Protein AF-A0A2K3MDJ8-F1 (afdb_monomer_lite)

Foldseek 3Di:
DWDAWDDAPQWTWTWDQDPVVRFIWIWIQRNVVRDIDTAHDAPVPRDDQKDKGWDDQPRFTWMWIARCPPCNQKIWIWTQPDPSDRVSIDTQAIAGQVPPPDPLSDWDFQYADPQRKTWTARVFQKIWIDHNHNHTDDIDGDDPVVSVVVVVVSVVVSVVCSVVVVVVVVVVVVVVVVVVD

pLDDT: mean 82.73, std 12.72, range [29.55, 96.19]

Secondary structure (DSSP, 8-state):
---PPEEETTEEEEEEEETTTTEEEEEEEETTTTEEEEEPPPGGG--TTEEEEEEEETTEEEEEEEETTTEEEEEEEEEESSTT-GGGEEEEEEEE-TTS-SSS---EEEEE-TTS-EEEE-SSSEEEEE-TTS-EEEEEE--HHHHHHHHHHHHHHHHHHHHHHHHHHHHHHHHHHTT--

Radius of gyration: 17.51 Å; chains: 1; bounding box: 42×32×58 Å

Sequence (181 aa):
MPGVGLFYNMAIHWLVTRHDLSTNVIVVFDLMERKLLEMPLPNALRRYTIYYDLWVFGEFLGLWVTNYDNNPFAVEIWVMNEYTVHSSWTKTLVLPIDFIPTNTKYFHPLCSTKSGDIIGTDGACGLVKYNDKGQLLEHRFYSDEQCYEMVKSVYYSFAYMLYRNCDLQIAKEKKEENSGL

Structure (mmCIF, N/CA/C/O backbone):
data_AF-A0A2K3MDJ8-F1
#
_entry.id   AF-A0A2K3MDJ8-F1
#
loop_
_atom_site.group_PDB
_atom_site.id
_atom_site.type_symbol
_atom_site.label_atom_id
_atom_site.label_alt_id
_atom_site.label_comp_id
_atom_site.label_asym_id
_atom_site.label_entity_id
_atom_site.label_seq_id
_atom_site.pdbx_PDB_ins_code
_atom_site.Cartn_x
_atom_site.Cartn_y
_atom_site.Cartn_z
_atom_site.occupancy
_atom_site.B_iso_or_equiv
_atom_site.auth_seq_id
_atom_site.auth_comp_id
_atom_site.auth_asym_id
_atom_site.auth_atom_id
_atom_site.pdbx_PDB_model_num
ATOM 1 N N . MET A 1 1 ? -9.363 -15.142 -1.801 1.00 29.55 1 MET A N 1
ATOM 2 C CA . MET A 1 1 ? -8.990 -15.326 -0.381 1.00 29.55 1 MET A CA 1
ATOM 3 C C . MET A 1 1 ? -8.562 -13.967 0.146 1.00 29.55 1 MET A C 1
ATOM 5 O O . MET A 1 1 ? -7.950 -13.254 -0.642 1.00 29.55 1 MET A O 1
ATOM 9 N N . PRO A 1 2 ? -8.913 -13.568 1.381 1.00 46.44 2 PRO A N 1
ATOM 10 C CA . PRO A 1 2 ? -8.349 -12.350 1.957 1.00 46.44 2 PRO A CA 1
ATOM 11 C C . PRO A 1 2 ? -6.819 -12.472 1.990 1.00 46.44 2 PRO A C 1
ATOM 13 O O . PRO A 1 2 ? -6.297 -13.569 2.207 1.00 46.44 2 PRO A O 1
ATOM 16 N N . GLY A 1 3 ? -6.122 -11.371 1.704 1.00 65.50 3 GLY A N 1
ATOM 17 C CA . GLY A 1 3 ? -4.662 -11.302 1.782 1.00 65.50 3 GLY A CA 1
ATOM 18 C C . GLY A 1 3 ? -4.144 -11.545 3.204 1.00 65.50 3 GLY A C 1
ATOM 19 O O . GLY A 1 3 ? -4.916 -11.728 4.149 1.00 65.50 3 GLY A O 1
ATOM 20 N N . VAL A 1 4 ? -2.822 -11.556 3.373 1.00 80.31 4 VAL A N 1
ATOM 21 C CA . VAL A 1 4 ? -2.205 -11.626 4.707 1.00 80.31 4 VAL A CA 1
ATOM 22 C C . VAL A 1 4 ? -2.640 -10.398 5.518 1.00 80.31 4 VAL A C 1
ATOM 24 O O . VAL A 1 4 ? -2.643 -9.287 4.999 1.00 80.31 4 VAL A O 1
ATOM 27 N N . GLY A 1 5 ? -3.032 -10.596 6.779 1.00 86.44 5 GLY A N 1
ATOM 28 C CA . GLY A 1 5 ? -3.482 -9.495 7.635 1.00 86.44 5 GLY A CA 1
ATOM 29 C C . GLY A 1 5 ? -2.354 -8.518 7.956 1.00 86.44 5 GLY A C 1
ATOM 30 O O . GLY A 1 5 ? -1.267 -8.937 8.359 1.00 86.44 5 GLY A O 1
ATOM 31 N N . LEU A 1 6 ? -2.621 -7.220 7.815 1.00 90.25 6 LEU A N 1
ATOM 32 C CA . LEU A 1 6 ? -1.684 -6.151 8.134 1.00 90.25 6 LEU A CA 1
ATOM 33 C C . LEU A 1 6 ? -1.848 -5.713 9.591 1.00 90.25 6 LEU A C 1
ATOM 35 O O . LEU A 1 6 ? -2.900 -5.212 9.989 1.00 90.25 6 LEU A O 1
ATOM 39 N N . PHE A 1 7 ? -0.793 -5.868 10.385 1.00 90.50 7 PHE A N 1
ATOM 40 C CA . PHE A 1 7 ? -0.761 -5.355 11.752 1.00 90.50 7 PHE A CA 1
ATOM 41 C C . PHE A 1 7 ? -0.426 -3.859 11.763 1.00 90.50 7 PHE A C 1
ATOM 43 O O . PHE A 1 7 ? 0.626 -3.451 11.269 1.00 90.50 7 PHE A O 1
ATOM 50 N N . TYR A 1 8 ? -1.311 -3.050 12.342 1.00 92.25 8 TYR A N 1
ATOM 51 C CA . TYR A 1 8 ? -1.142 -1.607 12.502 1.00 92.25 8 TYR A CA 1
ATOM 52 C C . TYR A 1 8 ? -1.962 -1.127 13.702 1.00 92.25 8 TYR A C 1
ATOM 54 O O . TYR A 1 8 ? -3.073 -1.601 13.901 1.00 92.25 8 TYR A O 1
ATOM 62 N N . ASN A 1 9 ? -1.428 -0.205 14.506 1.00 91.69 9 ASN A N 1
ATOM 63 C CA . ASN A 1 9 ? -2.125 0.401 15.649 1.00 91.69 9 ASN A CA 1
ATOM 64 C C . ASN A 1 9 ? -2.920 -0.600 16.523 1.00 91.69 9 ASN A C 1
ATOM 66 O O . ASN A 1 9 ? -4.120 -0.442 16.735 1.00 91.69 9 ASN A O 1
ATOM 70 N N . MET A 1 10 ? -2.250 -1.675 16.962 1.00 90.75 10 MET A N 1
ATOM 71 C CA . MET A 1 10 ? -2.826 -2.746 17.798 1.00 90.75 10 MET A CA 1
ATOM 72 C C . MET A 1 10 ? -4.044 -3.466 17.197 1.00 90.75 10 MET A C 1
ATOM 74 O O . MET A 1 10 ? -4.832 -4.092 17.907 1.00 90.75 10 MET A O 1
ATOM 78 N N . ALA A 1 11 ? -4.192 -3.424 15.878 1.00 93.81 11 ALA A N 1
ATOM 79 C CA . ALA A 1 11 ? -5.253 -4.109 15.170 1.00 93.81 11 ALA A CA 1
ATOM 80 C C . ALA A 1 11 ? -4.716 -4.825 13.930 1.00 93.81 11 ALA A C 1
ATOM 82 O O . ALA A 1 11 ? -3.693 -4.453 13.345 1.00 93.81 11 ALA A O 1
ATOM 83 N N . ILE A 1 12 ? -5.416 -5.880 13.521 1.00 94.06 12 ILE A N 1
ATOM 84 C CA . ILE A 1 12 ? -5.125 -6.593 12.279 1.00 94.06 12 ILE A CA 1
ATOM 85 C C . ILE A 1 12 ? -6.139 -6.156 11.228 1.00 94.06 12 ILE A C 1
ATOM 87 O O . ILE A 1 12 ? -7.341 -6.159 11.477 1.00 94.06 12 ILE A O 1
ATOM 91 N N . HIS A 1 13 ? -5.643 -5.775 10.059 1.00 93.38 13 HIS A N 1
ATOM 92 C CA . HIS A 1 13 ? -6.426 -5.222 8.967 1.00 93.38 13 HIS A CA 1
ATOM 93 C C . HIS A 1 13 ? -6.406 -6.180 7.783 1.00 93.38 13 HIS A C 1
ATOM 95 O O . HIS A 1 13 ? -5.343 -6.651 7.381 1.00 93.38 13 HIS A O 1
ATOM 101 N N . TRP A 1 14 ? -7.563 -6.425 7.184 1.00 92.88 14 TRP A N 1
ATOM 102 C CA . TRP A 1 14 ? -7.675 -7.182 5.944 1.00 92.88 14 TRP A CA 1
ATOM 103 C C . TRP A 1 14 ? -8.472 -6.396 4.928 1.00 92.88 14 TRP A C 1
ATOM 105 O O . TRP A 1 14 ? -9.520 -5.833 5.244 1.00 92.88 14 TRP A O 1
ATOM 115 N N . LEU A 1 15 ? -8.012 -6.430 3.685 1.00 90.12 15 LEU A N 1
ATOM 116 C CA . LEU A 1 15 ? -8.825 -6.005 2.567 1.00 90.12 15 LEU A CA 1
ATOM 117 C C . LEU A 1 15 ? -9.760 -7.152 2.173 1.00 90.12 15 LEU A C 1
ATOM 119 O O . LEU A 1 15 ? -9.311 -8.252 1.840 1.00 90.12 15 LEU A O 1
ATOM 123 N N . VAL A 1 16 ? -11.067 -6.905 2.241 1.00 88.25 16 VAL A N 1
ATOM 124 C CA . VAL A 1 16 ? -12.096 -7.924 2.011 1.00 88.25 16 VAL A CA 1
ATOM 125 C C . VAL A 1 16 ? -13.111 -7.421 0.995 1.00 88.25 16 VAL A C 1
ATOM 127 O O . VAL A 1 16 ? -13.570 -6.282 1.061 1.00 88.25 16 VAL A O 1
ATOM 130 N N . THR A 1 17 ? -13.496 -8.293 0.067 1.00 85.50 17 THR A N 1
ATOM 131 C CA . THR A 1 17 ? -14.595 -8.031 -0.864 1.00 85.50 17 THR A CA 1
ATOM 132 C C . THR A 1 17 ? -15.938 -8.285 -0.187 1.00 85.50 17 THR A C 1
ATOM 134 O O . THR A 1 17 ? -16.249 -9.409 0.208 1.00 85.50 17 THR A O 1
ATOM 137 N N . ARG A 1 18 ? -16.762 -7.240 -0.091 1.00 84.19 18 ARG A N 1
ATOM 138 C CA . ARG A 1 18 ? -18.175 -7.316 0.290 1.00 84.19 18 ARG A CA 1
ATOM 139 C C . ARG A 1 18 ? -19.014 -7.591 -0.951 1.00 84.19 18 ARG A C 1
ATOM 141 O O . ARG A 1 18 ? -19.265 -6.704 -1.766 1.00 84.19 18 ARG A O 1
ATOM 148 N N . HIS A 1 19 ? -19.437 -8.842 -1.103 1.00 82.62 19 HIS A N 1
ATOM 149 C CA . HIS A 1 19 ? -20.201 -9.286 -2.271 1.00 82.62 19 HIS A CA 1
ATOM 150 C C . HIS A 1 19 ? -21.606 -8.672 -2.354 1.00 82.62 19 HIS A C 1
ATOM 152 O O . HIS A 1 19 ? -22.104 -8.446 -3.451 1.00 82.62 19 HIS A O 1
ATOM 158 N N . ASP A 1 20 ? -22.227 -8.360 -1.217 1.00 84.88 20 ASP A N 1
ATOM 159 C CA . ASP A 1 20 ? -23.572 -7.779 -1.135 1.00 84.88 20 ASP A CA 1
ATOM 160 C C . ASP A 1 20 ? -23.646 -6.349 -1.696 1.00 84.88 20 ASP A C 1
ATOM 162 O O . ASP A 1 20 ? -24.622 -5.988 -2.348 1.00 84.88 20 ASP A O 1
ATOM 166 N N . LEU A 1 21 ? -22.599 -5.548 -1.487 1.00 80.00 21 LEU A N 1
ATOM 167 C CA . LEU A 1 21 ? -22.475 -4.193 -2.033 1.00 80.00 21 LEU A CA 1
ATOM 168 C C . LEU A 1 21 ? -21.580 -4.113 -3.268 1.00 80.00 21 LEU A C 1
ATOM 170 O O . LEU A 1 21 ? -21.419 -3.030 -3.829 1.00 80.00 21 LEU A O 1
ATOM 174 N N . SER A 1 22 ? -20.972 -5.233 -3.666 1.00 81.12 22 SER A N 1
ATOM 175 C CA . SER A 1 22 ? -19.984 -5.285 -4.747 1.00 81.12 22 SER A CA 1
ATOM 176 C C . SER A 1 22 ? -18.868 -4.239 -4.570 1.00 81.12 22 SER A C 1
ATOM 178 O O . SER A 1 22 ? -18.438 -3.588 -5.515 1.00 81.12 22 SER A O 1
ATOM 180 N N . THR A 1 23 ? -18.389 -4.058 -3.337 1.00 83.81 23 THR A N 1
ATOM 181 C CA . THR A 1 23 ? -17.271 -3.155 -3.011 1.00 83.81 23 THR A CA 1
ATOM 182 C C . THR A 1 23 ? -16.271 -3.866 -2.116 1.00 83.81 23 THR A C 1
ATOM 184 O O . THR A 1 23 ? -16.613 -4.833 -1.441 1.00 83.81 23 THR A O 1
ATOM 187 N N . ASN A 1 24 ? -15.043 -3.365 -2.050 1.00 86.69 24 ASN A N 1
ATOM 188 C CA . ASN A 1 24 ? -14.116 -3.771 -1.002 1.00 86.69 24 ASN A CA 1
ATOM 189 C C . ASN A 1 24 ? -14.290 -2.887 0.241 1.00 86.69 24 ASN A C 1
ATOM 191 O O . ASN A 1 24 ? -14.729 -1.734 0.152 1.00 86.69 24 ASN A O 1
ATOM 195 N N . VAL A 1 25 ? -13.942 -3.447 1.391 1.00 89.38 25 VAL A N 1
ATOM 196 C CA . VAL A 1 25 ? -13.879 -2.787 2.696 1.00 89.38 25 VAL A CA 1
ATOM 197 C C . VAL A 1 25 ? -12.614 -3.230 3.418 1.00 89.38 25 VAL A C 1
ATOM 199 O O . VAL A 1 25 ? -12.054 -4.287 3.117 1.00 89.38 25 VAL A O 1
ATOM 202 N N . ILE A 1 26 ? -12.166 -2.430 4.379 1.00 92.69 26 ILE A N 1
ATOM 203 C CA . ILE A 1 26 ? -11.122 -2.845 5.309 1.00 92.69 26 ILE A CA 1
ATOM 204 C C . ILE A 1 26 ? -11.828 -3.420 6.534 1.00 92.69 26 ILE A C 1
ATOM 206 O O . ILE A 1 26 ? -12.580 -2.718 7.208 1.00 92.69 26 ILE A O 1
ATOM 210 N N . VAL A 1 27 ? -11.601 -4.696 6.816 1.00 93.81 27 VAL A N 1
ATOM 211 C CA . VAL A 1 27 ? -12.035 -5.323 8.065 1.00 93.81 27 VAL A CA 1
ATOM 212 C C . VAL A 1 27 ? -10.908 -5.185 9.072 1.00 93.81 27 VAL A C 1
ATOM 214 O O . VAL A 1 27 ? -9.760 -5.502 8.765 1.00 93.81 27 VAL A O 1
ATOM 217 N N . VAL A 1 28 ? -11.240 -4.718 10.267 1.00 95.44 28 VAL A N 1
ATOM 218 C CA . VAL A 1 28 ? -10.293 -4.461 11.350 1.00 95.44 28 VAL A CA 1
ATOM 219 C C . VAL A 1 28 ? -10.647 -5.352 12.525 1.00 95.44 28 VAL A C 1
ATOM 221 O O . VAL A 1 28 ? -11.773 -5.309 13.010 1.00 95.44 28 VAL A O 1
ATOM 224 N N . PHE A 1 29 ? -9.697 -6.149 12.997 1.00 94.56 29 PHE A N 1
ATOM 225 C CA . PHE A 1 29 ? -9.798 -6.850 14.270 1.00 94.56 29 PHE A CA 1
ATOM 226 C C . PHE A 1 29 ? -8.983 -6.101 15.316 1.00 94.56 29 PHE A C 1
ATOM 228 O O . PHE A 1 29 ? -7.752 -6.133 15.295 1.00 94.56 29 PHE A O 1
ATOM 235 N N . ASP A 1 30 ? -9.688 -5.415 16.207 1.00 93.88 30 ASP A N 1
ATOM 236 C CA . ASP A 1 30 ? -9.118 -4.708 17.348 1.00 93.88 30 ASP A CA 1
ATOM 237 C C . ASP A 1 30 ? -8.678 -5.736 18.398 1.00 93.88 30 ASP A C 1
ATOM 239 O O . ASP A 1 30 ? -9.504 -6.500 18.905 1.00 93.88 30 ASP A O 1
ATOM 243 N N . LEU A 1 31 ? -7.379 -5.792 18.703 1.00 91.69 31 LEU A N 1
ATOM 244 C CA . LEU A 1 31 ? -6.837 -6.786 19.632 1.00 91.69 31 LEU A CA 1
ATOM 245 C C . LEU A 1 31 ? -7.151 -6.463 21.096 1.00 91.69 31 LEU A C 1
ATOM 247 O O . LEU A 1 31 ? -7.199 -7.383 21.917 1.00 91.69 31 LEU A O 1
ATOM 251 N N . MET A 1 32 ? -7.379 -5.189 21.419 1.00 90.19 32 MET A N 1
ATOM 252 C CA . MET A 1 32 ? -7.664 -4.732 22.779 1.00 90.19 32 MET A CA 1
ATOM 253 C C . MET A 1 32 ? -9.113 -5.015 23.140 1.00 90.19 32 MET A C 1
ATOM 255 O O . MET A 1 32 ? -9.408 -5.697 24.121 1.00 90.19 32 MET A O 1
ATOM 259 N N . GLU A 1 33 ? -10.016 -4.571 22.277 1.00 92.62 33 GLU A N 1
ATOM 260 C CA . GLU A 1 33 ? -11.458 -4.701 22.460 1.00 92.62 33 GLU A CA 1
ATOM 261 C C . GLU A 1 33 ? -11.989 -6.057 21.972 1.00 92.62 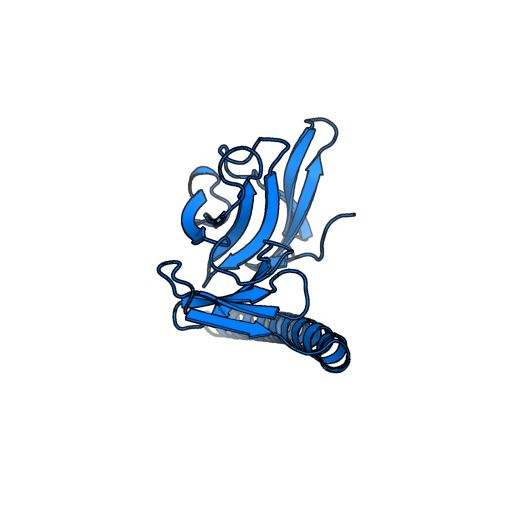33 GLU A C 1
ATOM 263 O O . GLU A 1 33 ? -13.140 -6.409 22.227 1.00 92.62 33 GLU A O 1
ATOM 268 N N . ARG A 1 34 ? -11.153 -6.825 21.258 1.00 92.56 34 ARG A N 1
ATOM 269 C CA . ARG A 1 34 ? -11.464 -8.146 20.683 1.00 92.56 34 ARG A CA 1
ATOM 270 C C . ARG A 1 34 ? -12.714 -8.126 19.807 1.00 92.56 34 ARG A C 1
ATOM 272 O O . ARG A 1 34 ? -13.536 -9.044 19.854 1.00 92.56 34 ARG A O 1
ATOM 279 N N . LYS A 1 35 ? -12.857 -7.078 18.997 1.00 94.44 35 LYS A N 1
ATOM 280 C CA . LYS A 1 35 ? -14.023 -6.845 18.134 1.00 94.44 35 LYS A CA 1
ATOM 281 C C . LYS A 1 35 ? -13.620 -6.654 16.680 1.00 94.44 35 LYS A C 1
ATOM 283 O O . LYS A 1 35 ? -12.519 -6.199 16.379 1.00 94.44 35 LYS A O 1
ATOM 288 N N . LEU A 1 36 ? -14.546 -6.995 15.788 1.00 94.50 36 LEU A N 1
ATOM 289 C CA . LEU A 1 36 ? -14.432 -6.712 14.363 1.00 94.50 36 LEU A CA 1
ATOM 290 C C . LEU A 1 36 ? -15.139 -5.398 14.040 1.00 94.50 36 LEU A C 1
ATOM 292 O O . LEU A 1 36 ? -16.270 -5.174 14.470 1.00 94.50 36 LEU A O 1
ATOM 296 N N . LEU A 1 37 ? -14.469 -4.552 13.272 1.00 93.62 37 LEU A N 1
ATOM 297 C CA . LEU A 1 37 ? -14.967 -3.278 12.777 1.00 93.62 37 LEU A CA 1
ATOM 298 C C . LEU A 1 37 ? -14.804 -3.235 11.258 1.00 93.62 37 LEU A C 1
ATOM 300 O O . LEU A 1 37 ? -13.905 -3.862 10.697 1.00 93.62 37 LEU A O 1
ATOM 304 N N . GLU A 1 38 ? -15.656 -2.461 10.595 1.00 92.25 38 GLU A N 1
ATOM 305 C CA . GLU A 1 38 ? -15.486 -2.130 9.183 1.00 92.25 38 GLU A CA 1
ATOM 306 C C . GLU A 1 38 ? -14.979 -0.697 9.053 1.00 92.25 38 GLU A C 1
ATOM 308 O O . GLU A 1 38 ? -15.497 0.226 9.685 1.00 92.25 38 GLU A O 1
ATOM 313 N N . MET A 1 39 ? -13.986 -0.510 8.193 1.00 90.12 39 MET A N 1
ATOM 314 C CA . MET A 1 39 ? -13.452 0.788 7.823 1.00 90.12 39 MET A CA 1
ATOM 315 C C . MET A 1 39 ? -13.608 0.990 6.308 1.00 90.12 39 MET A C 1
ATOM 317 O O . MET A 1 39 ? -13.202 0.136 5.509 1.00 90.12 39 MET A O 1
ATOM 321 N N . PRO A 1 40 ? -14.213 2.110 5.876 1.00 84.44 40 PRO A N 1
ATOM 322 C CA . PRO A 1 40 ? -14.414 2.380 4.462 1.00 84.44 40 PRO A CA 1
ATOM 323 C C . PRO A 1 40 ? -13.108 2.763 3.753 1.00 84.44 40 PRO A C 1
ATOM 325 O O . PRO A 1 40 ? -12.257 3.478 4.287 1.00 84.44 40 PRO A O 1
ATOM 328 N N . LEU A 1 41 ? -13.002 2.338 2.495 1.00 89.31 41 LEU A N 1
ATOM 329 C CA . LEU A 1 41 ? -11.960 2.772 1.565 1.00 89.31 41 LEU A CA 1
ATOM 330 C C . LEU A 1 41 ? -12.164 4.235 1.122 1.00 89.31 41 LEU A C 1
ATOM 332 O O . LEU A 1 41 ? -13.288 4.755 1.195 1.00 89.31 41 LEU A O 1
ATOM 336 N N . PRO A 1 42 ? -11.117 4.902 0.594 1.00 85.81 42 PRO A N 1
ATOM 337 C CA . PRO A 1 42 ? -11.265 6.208 -0.037 1.00 85.81 42 PRO A CA 1
ATOM 338 C C . PRO A 1 42 ? -12.346 6.179 -1.126 1.00 85.81 42 PRO A C 1
ATOM 340 O O . PRO A 1 42 ? -12.383 5.272 -1.960 1.00 85.81 42 PRO A O 1
ATOM 343 N N . ASN A 1 43 ? -13.205 7.202 -1.175 1.00 81.38 43 ASN A N 1
ATOM 344 C CA . ASN A 1 43 ? -14.297 7.272 -2.161 1.00 81.38 43 ASN A CA 1
ATOM 345 C C . ASN A 1 43 ? -13.799 7.205 -3.616 1.00 81.38 43 ASN A C 1
ATOM 347 O O . ASN A 1 43 ? -14.499 6.686 -4.484 1.00 81.38 43 ASN A O 1
ATOM 351 N N . ALA A 1 44 ? -12.577 7.683 -3.867 1.00 76.75 44 ALA A N 1
ATOM 352 C CA . ALA A 1 44 ? -11.921 7.622 -5.169 1.00 76.75 44 ALA A CA 1
ATOM 353 C C . ALA A 1 44 ? -11.652 6.185 -5.666 1.00 76.75 44 ALA A C 1
ATOM 355 O O . ALA A 1 44 ? -11.483 5.990 -6.868 1.00 76.75 44 ALA A O 1
ATOM 356 N N . LEU A 1 45 ? -11.641 5.186 -4.772 1.00 76.00 45 LEU A N 1
ATOM 357 C CA . LEU A 1 45 ? -11.246 3.801 -5.064 1.00 76.00 45 LEU A CA 1
ATOM 358 C C . LEU A 1 45 ? -12.425 2.832 -5.251 1.00 76.00 45 LEU A C 1
ATOM 360 O O . LEU A 1 45 ? -12.228 1.625 -5.349 1.00 76.00 45 LEU A O 1
ATOM 364 N N . ARG A 1 46 ? -13.663 3.330 -5.345 1.00 66.56 46 ARG A N 1
ATOM 365 C CA . ARG A 1 46 ? -14.879 2.501 -5.484 1.00 66.56 46 ARG A CA 1
ATOM 366 C C . ARG A 1 46 ? -15.097 1.895 -6.885 1.00 66.56 46 ARG A C 1
ATOM 368 O O . ARG A 1 46 ? -16.228 1.568 -7.231 1.00 66.56 46 ARG A O 1
ATOM 375 N N . ARG A 1 47 ? -14.065 1.790 -7.729 1.00 66.56 47 ARG A N 1
ATOM 376 C CA . ARG A 1 47 ? -14.181 1.257 -9.102 1.00 66.56 47 ARG A CA 1
ATOM 377 C C . ARG A 1 47 ? -13.563 -0.139 -9.208 1.00 66.56 47 ARG A C 1
ATOM 379 O O . ARG A 1 47 ? -12.561 -0.426 -8.566 1.00 66.56 47 ARG A O 1
ATOM 386 N N . TYR A 1 48 ? -14.169 -0.983 -10.043 1.00 57.94 48 TYR A N 1
ATOM 387 C CA . TYR A 1 48 ? -13.887 -2.422 -10.145 1.00 57.94 48 TYR A CA 1
ATOM 388 C C . TYR A 1 48 ? -12.548 -2.791 -10.803 1.00 57.94 48 TYR A C 1
ATOM 390 O O . TYR A 1 48 ? -12.073 -3.905 -10.622 1.00 57.94 48 TYR A O 1
ATOM 398 N N . THR A 1 49 ? -11.932 -1.883 -11.557 1.00 61.78 49 THR A N 1
ATOM 399 C CA . THR A 1 49 ? -10.713 -2.124 -12.356 1.00 61.78 49 THR A CA 1
ATOM 400 C C . THR A 1 49 ? -9.428 -1.692 -11.656 1.00 61.78 49 THR A C 1
ATOM 402 O O . THR A 1 49 ? -8.388 -1.467 -12.278 1.00 61.78 49 THR A O 1
ATOM 405 N N . ILE A 1 50 ? -9.499 -1.562 -10.334 1.00 72.75 50 ILE A N 1
ATOM 406 C CA . ILE A 1 50 ? -8.401 -1.099 -9.504 1.00 72.75 50 ILE A CA 1
ATOM 407 C C . ILE A 1 50 ? -7.848 -2.294 -8.727 1.00 72.75 50 ILE A C 1
ATOM 409 O O . ILE A 1 50 ? -8.587 -2.964 -8.007 1.00 72.75 50 ILE A O 1
ATOM 413 N N . TYR A 1 51 ? -6.546 -2.539 -8.854 1.00 82.50 51 TYR A N 1
ATOM 414 C CA . TYR A 1 51 ? -5.824 -3.479 -8.002 1.00 82.50 51 TYR A CA 1
ATOM 415 C C . TYR A 1 51 ? -5.124 -2.708 -6.889 1.00 82.50 51 TYR A C 1
ATOM 417 O O . TYR A 1 51 ? -4.482 -1.695 -7.153 1.00 82.50 51 TYR A O 1
ATOM 425 N N . TYR A 1 52 ? -5.294 -3.137 -5.647 1.00 86.50 52 TYR A N 1
ATOM 426 C CA . TYR A 1 52 ? -4.726 -2.455 -4.493 1.00 86.50 52 TYR A CA 1
ATOM 427 C C . TYR A 1 52 ? -4.614 -3.397 -3.309 1.00 86.50 52 TYR A C 1
ATOM 429 O O . TYR A 1 52 ? -5.385 -4.350 -3.195 1.00 86.50 52 TYR A O 1
ATOM 437 N N . ASP A 1 53 ? -3.678 -3.092 -2.419 1.00 89.69 53 ASP A N 1
ATOM 438 C CA . ASP A 1 53 ? -3.520 -3.790 -1.150 1.00 89.69 53 ASP A CA 1
ATOM 439 C C . ASP A 1 53 ? -3.133 -2.812 -0.035 1.00 89.69 53 ASP A C 1
ATOM 441 O O . ASP A 1 53 ? -2.727 -1.667 -0.279 1.00 89.69 53 ASP A O 1
ATOM 445 N N . LEU A 1 54 ? -3.304 -3.272 1.200 1.00 92.06 54 LEU A N 1
ATOM 446 C CA . LEU A 1 54 ? -2.926 -2.560 2.407 1.00 92.06 54 LEU A CA 1
ATOM 447 C C . LEU A 1 54 ? -1.415 -2.604 2.603 1.00 92.06 54 LEU A C 1
ATOM 449 O O . LEU A 1 54 ? -0.749 -3.606 2.349 1.00 92.06 54 LEU A O 1
ATOM 453 N N . TRP A 1 55 ? -0.878 -1.511 3.127 1.00 91.06 55 TRP A N 1
ATOM 454 C CA . TRP A 1 55 ? 0.509 -1.438 3.567 1.00 91.06 55 TRP A CA 1
ATOM 455 C C . TRP A 1 55 ? 0.676 -0.349 4.629 1.00 91.06 55 TRP A C 1
ATOM 457 O O . TRP A 1 55 ? -0.264 0.384 4.941 1.00 91.06 55 TRP A O 1
ATOM 467 N N . VAL A 1 56 ? 1.878 -0.243 5.191 1.00 90.75 56 VAL A N 1
ATOM 468 C CA . VAL A 1 56 ? 2.256 0.858 6.084 1.00 90.75 56 VAL A CA 1
ATOM 469 C C . VAL A 1 56 ? 3.269 1.732 5.356 1.00 90.75 56 VAL A C 1
ATOM 471 O O . VAL A 1 56 ? 4.317 1.239 4.935 1.00 90.75 56 VAL A O 1
ATOM 474 N N . PHE A 1 57 ? 2.956 3.020 5.215 1.00 90.62 57 PHE A N 1
ATOM 475 C CA . PHE A 1 57 ? 3.844 4.012 4.614 1.00 90.62 57 PHE A CA 1
ATOM 476 C C . PHE A 1 57 ? 4.298 5.009 5.678 1.00 90.62 57 PHE A C 1
ATOM 478 O O . PHE A 1 57 ? 3.504 5.806 6.184 1.00 90.62 57 PHE A O 1
ATOM 485 N N . GLY A 1 58 ? 5.579 4.940 6.046 1.00 88.50 58 GLY A N 1
ATOM 486 C CA . GLY A 1 58 ? 6.087 5.632 7.226 1.00 88.50 58 GLY A CA 1
ATOM 487 C C . GLY A 1 58 ? 5.375 5.137 8.486 1.00 88.50 58 GLY A C 1
ATOM 488 O O . GLY A 1 58 ? 5.542 3.987 8.881 1.00 88.50 58 GLY A O 1
ATOM 489 N N . GLU A 1 59 ? 4.570 6.005 9.095 1.00 89.62 59 GLU A N 1
ATOM 490 C CA . GLU A 1 59 ? 3.799 5.722 10.316 1.00 89.62 59 GLU A CA 1
ATOM 491 C C . GLU A 1 59 ? 2.286 5.632 10.058 1.00 89.62 59 GLU A C 1
ATOM 493 O O . GLU A 1 59 ? 1.498 5.457 10.988 1.00 89.62 59 GLU A O 1
ATOM 498 N N . PHE A 1 60 ? 1.862 5.728 8.797 1.00 93.62 60 PHE A N 1
ATOM 499 C CA . PHE A 1 60 ? 0.453 5.770 8.421 1.00 93.62 60 PHE A CA 1
ATOM 500 C C . PHE A 1 60 ? -0.006 4.449 7.812 1.00 93.62 60 PHE A C 1
ATOM 502 O O . PHE A 1 60 ? 0.707 3.824 7.018 1.00 93.62 60 PHE A O 1
ATOM 509 N N . LEU A 1 61 ? -1.239 4.056 8.137 1.00 94.75 61 LEU A N 1
ATOM 510 C CA . LEU A 1 61 ? -1.947 3.035 7.375 1.00 94.75 61 LEU A CA 1
ATOM 511 C C . LEU A 1 61 ? -2.182 3.562 5.958 1.00 94.75 61 LEU A C 1
ATOM 513 O O . LEU A 1 61 ? -2.645 4.690 5.771 1.00 94.75 61 LEU A O 1
ATOM 517 N N . GLY A 1 62 ? -1.872 2.746 4.960 1.00 94.12 62 GLY A N 1
ATOM 518 C CA . GLY A 1 62 ? -1.946 3.149 3.570 1.00 94.12 62 GLY A CA 1
ATOM 519 C C . GLY A 1 62 ? -2.533 2.091 2.656 1.00 94.12 62 GLY A C 1
ATOM 520 O O . GLY A 1 62 ? -2.744 0.934 3.023 1.00 94.12 62 GLY A O 1
ATOM 521 N N . LEU A 1 63 ? -2.731 2.513 1.415 1.00 93.88 63 LEU A N 1
ATOM 522 C CA . LEU A 1 63 ? -3.017 1.668 0.267 1.00 93.88 63 LEU A CA 1
ATOM 523 C C . LEU A 1 63 ? -2.024 2.018 -0.834 1.00 93.88 63 LEU A C 1
ATOM 525 O O . LEU A 1 63 ? -1.684 3.189 -1.023 1.00 93.88 63 LEU A O 1
ATOM 529 N N . TRP A 1 64 ? -1.594 1.021 -1.588 1.00 92.44 64 TRP A N 1
ATOM 530 C CA . TRP A 1 64 ? -1.031 1.255 -2.911 1.00 92.44 64 TRP A CA 1
ATOM 531 C C . TRP A 1 64 ? -2.022 0.764 -3.951 1.00 92.44 64 TRP A C 1
ATOM 533 O O . TRP A 1 64 ? -2.728 -0.218 -3.734 1.00 92.44 64 TRP A O 1
ATOM 543 N N . VAL A 1 65 ? -2.130 1.502 -5.048 1.00 91.12 65 VAL A N 1
ATOM 544 C CA . VAL A 1 65 ? -3.262 1.408 -5.962 1.00 91.12 65 VAL A CA 1
ATOM 545 C C . VAL A 1 65 ? -2.778 1.478 -7.402 1.00 91.12 65 VAL A C 1
ATOM 547 O O . VAL A 1 65 ? -2.166 2.461 -7.805 1.00 91.12 65 VAL A O 1
ATOM 550 N N . THR A 1 66 ? -3.125 0.483 -8.205 1.00 88.19 66 THR A N 1
ATOM 551 C CA . THR A 1 66 ? -2.939 0.481 -9.657 1.00 88.19 66 THR A CA 1
ATOM 552 C C . THR A 1 66 ? -4.300 0.581 -10.333 1.00 88.19 66 THR A C 1
ATOM 554 O O . THR A 1 66 ? -5.176 -0.259 -10.118 1.00 88.19 66 THR A O 1
ATOM 557 N N . ASN A 1 67 ? -4.491 1.613 -11.155 1.00 83.50 67 ASN A N 1
ATOM 558 C CA . ASN A 1 67 ? -5.716 1.814 -11.926 1.00 83.50 67 ASN A CA 1
ATOM 559 C C . ASN A 1 67 ? -5.440 1.556 -13.409 1.00 83.50 67 ASN A C 1
ATOM 561 O O . ASN A 1 67 ? -4.955 2.443 -14.112 1.00 83.50 67 ASN A O 1
ATOM 565 N N . TYR A 1 68 ? -5.777 0.357 -13.878 1.00 73.94 68 TYR A N 1
ATOM 566 C CA . TYR A 1 68 ? -5.457 -0.069 -15.240 1.00 73.94 68 TYR A CA 1
ATOM 567 C C . TYR A 1 68 ? -6.254 0.662 -16.330 1.00 73.94 68 TYR A C 1
ATOM 569 O O . TYR A 1 68 ? -5.784 0.743 -17.460 1.00 73.94 68 TYR A O 1
ATOM 577 N N . ASP A 1 69 ? -7.410 1.246 -16.004 1.00 75.81 69 ASP A N 1
ATOM 578 C CA . ASP A 1 69 ? -8.235 1.947 -16.997 1.00 75.81 69 ASP A CA 1
ATOM 579 C C . ASP A 1 69 ? -7.774 3.389 -17.229 1.00 75.81 69 ASP A C 1
ATOM 581 O O . ASP A 1 69 ? -7.760 3.874 -18.358 1.00 75.81 69 ASP A O 1
ATOM 585 N N . ASN A 1 70 ? -7.429 4.100 -16.152 1.00 77.25 70 ASN A N 1
ATOM 586 C CA . ASN A 1 70 ? -7.127 5.531 -16.218 1.00 77.25 70 ASN A CA 1
ATOM 587 C C . ASN A 1 70 ? -5.625 5.824 -16.286 1.00 77.25 70 ASN A C 1
ATOM 589 O O . ASN A 1 70 ? -5.224 6.798 -16.919 1.00 77.25 70 ASN A O 1
ATOM 593 N N . ASN A 1 71 ? -4.806 5.046 -15.577 1.00 80.12 71 ASN A N 1
ATOM 594 C CA . ASN A 1 71 ? -3.364 5.261 -15.494 1.00 80.12 71 ASN A CA 1
ATOM 595 C C . ASN A 1 71 ? -2.628 3.922 -15.299 1.00 80.12 71 ASN A C 1
ATOM 597 O O . ASN A 1 71 ? -2.088 3.665 -14.220 1.00 80.12 71 ASN A O 1
ATOM 601 N N . PRO A 1 72 ? -2.611 3.053 -16.330 1.00 81.56 72 PRO A N 1
ATOM 602 C CA . PRO A 1 72 ? -2.044 1.705 -16.233 1.00 81.56 72 PRO A CA 1
ATOM 603 C C . PRO A 1 72 ? -0.539 1.679 -15.954 1.00 81.56 72 PRO A C 1
ATOM 605 O O . PRO A 1 72 ? 0.001 0.626 -15.635 1.00 81.56 72 PRO A O 1
ATOM 608 N N . PHE A 1 73 ? 0.141 2.821 -16.072 1.00 88.19 73 PHE A N 1
ATOM 609 C CA . PHE A 1 73 ? 1.586 2.944 -15.911 1.00 88.19 73 PHE A CA 1
ATOM 610 C C . PHE A 1 73 ? 1.984 3.701 -14.644 1.00 88.19 73 PHE A C 1
ATOM 612 O O . PHE A 1 73 ? 3.093 4.235 -14.567 1.00 88.19 73 PHE A O 1
ATOM 619 N N . ALA A 1 74 ? 1.128 3.709 -13.622 1.00 90.94 74 ALA A N 1
ATOM 620 C CA . ALA A 1 74 ? 1.519 4.200 -12.312 1.00 90.94 74 ALA A CA 1
ATOM 621 C C . ALA A 1 74 ? 0.894 3.421 -11.153 1.00 90.94 74 ALA A C 1
ATOM 623 O O . ALA A 1 74 ? -0.207 2.875 -11.245 1.00 90.94 74 ALA A O 1
ATOM 624 N N . VAL A 1 75 ? 1.600 3.451 -10.027 1.00 92.88 75 VAL A N 1
ATOM 625 C CA . VAL A 1 75 ? 1.090 3.054 -8.716 1.00 92.88 75 VAL A CA 1
ATOM 626 C C . VAL A 1 75 ? 0.873 4.311 -7.886 1.00 92.88 75 VAL A C 1
ATOM 628 O O . VAL A 1 75 ? 1.794 5.088 -7.651 1.00 92.88 75 VAL A O 1
ATOM 631 N N . GLU A 1 76 ? -0.352 4.529 -7.434 1.00 93.50 76 GLU A N 1
ATOM 632 C CA . GLU A 1 76 ? -0.699 5.621 -6.534 1.00 93.50 76 GLU A CA 1
ATOM 633 C C . GLU A 1 76 ? -0.592 5.163 -5.084 1.00 93.50 76 GLU A C 1
ATOM 635 O O . GLU A 1 76 ? -1.094 4.103 -4.714 1.00 93.50 76 GLU A O 1
ATOM 640 N N . ILE A 1 77 ? 0.010 5.996 -4.247 1.00 93.94 77 ILE A N 1
ATOM 641 C CA . ILE A 1 77 ? 0.076 5.799 -2.807 1.00 93.94 77 ILE A CA 1
ATOM 642 C C . ILE A 1 77 ? -0.970 6.670 -2.134 1.00 93.94 77 ILE A C 1
ATOM 644 O O . ILE A 1 77 ? -1.001 7.891 -2.316 1.00 93.94 77 ILE A O 1
ATOM 648 N N . TRP A 1 78 ? -1.779 6.034 -1.301 1.00 95.00 78 TRP A N 1
ATOM 649 C CA . TRP A 1 78 ? -2.767 6.670 -0.451 1.00 95.00 78 TRP A CA 1
ATOM 650 C C . TRP A 1 78 ? -2.449 6.383 1.012 1.00 95.00 78 TRP A C 1
ATOM 652 O O . TRP A 1 78 ? -2.066 5.266 1.354 1.00 95.00 78 TRP A O 1
ATOM 662 N N . VAL A 1 79 ? -2.639 7.373 1.878 1.00 94.88 79 VAL A N 1
ATOM 663 C CA . VAL A 1 79 ? -2.465 7.233 3.330 1.00 94.88 79 VAL A CA 1
ATOM 664 C C . VAL A 1 79 ? -3.677 7.765 4.070 1.00 94.88 79 VAL A C 1
ATOM 666 O O . VAL A 1 79 ? -4.326 8.706 3.613 1.00 94.88 79 VAL A O 1
ATOM 669 N N . MET A 1 80 ? -3.967 7.163 5.215 1.00 95.12 80 MET A N 1
ATOM 670 C CA . MET A 1 80 ? -4.928 7.654 6.189 1.00 95.12 80 MET A CA 1
ATOM 671 C C . MET A 1 80 ? -4.170 8.493 7.221 1.00 95.12 80 MET A C 1
ATOM 673 O O . MET A 1 80 ? -3.499 7.938 8.090 1.00 95.12 80 MET A O 1
ATOM 677 N N . ASN A 1 81 ? -4.249 9.824 7.113 1.00 94.50 81 ASN A N 1
ATOM 678 C CA . ASN A 1 81 ? -3.497 10.727 7.999 1.00 94.50 81 ASN A CA 1
ATOM 679 C C . ASN A 1 81 ? -3.990 10.676 9.450 1.00 94.50 81 ASN A C 1
ATOM 681 O O . ASN A 1 81 ? -3.209 10.835 10.382 1.00 94.50 81 ASN A O 1
ATOM 685 N N . GLU A 1 82 ? -5.287 10.440 9.637 1.00 94.50 82 GLU A N 1
ATOM 686 C CA . GLU A 1 82 ? -5.908 10.263 10.946 1.00 94.50 82 GLU A CA 1
ATOM 687 C C . GLU A 1 82 ? -6.577 8.894 10.981 1.00 94.50 82 GLU A C 1
ATOM 689 O O . GLU A 1 82 ? -7.547 8.644 10.255 1.00 94.50 82 GLU A O 1
ATOM 694 N N . TYR A 1 83 ? -6.042 7.997 11.808 1.00 92.62 83 TYR A N 1
ATOM 695 C CA . TYR A 1 83 ? -6.514 6.621 11.902 1.00 92.62 83 TYR A CA 1
ATOM 696 C C . TYR A 1 83 ? -8.010 6.564 12.251 1.00 92.62 83 TYR A C 1
ATOM 698 O O . TYR A 1 83 ? -8.483 7.292 13.119 1.00 92.62 83 TYR A O 1
ATOM 706 N N . THR A 1 84 ? -8.756 5.687 11.575 1.00 88.94 84 THR A N 1
ATOM 707 C CA . THR A 1 84 ? -10.229 5.537 11.611 1.00 88.94 84 THR A CA 1
ATOM 708 C C . THR A 1 84 ? -11.061 6.673 11.006 1.00 88.94 84 THR A C 1
ATOM 710 O O . THR A 1 84 ? -12.256 6.484 10.771 1.00 88.94 84 THR A O 1
ATOM 713 N N . VAL A 1 85 ? -10.465 7.820 10.667 1.00 91.44 85 VAL A N 1
ATOM 714 C CA . VAL A 1 85 ? -11.193 8.956 10.084 1.00 91.44 85 VAL A CA 1
ATOM 715 C C . VAL A 1 85 ? -11.259 8.808 8.566 1.00 91.44 85 VAL A C 1
ATOM 717 O O . VAL A 1 85 ? -10.286 9.035 7.856 1.00 91.44 85 VAL A O 1
ATOM 720 N N . HIS A 1 86 ? -12.432 8.460 8.031 1.00 89.94 86 HIS A N 1
ATOM 721 C CA . HIS A 1 86 ? -12.613 8.203 6.591 1.00 89.94 86 HIS A CA 1
ATOM 722 C C . HIS A 1 86 ? -12.201 9.371 5.682 1.00 89.94 86 HIS A C 1
ATOM 724 O O . HIS A 1 86 ? -11.619 9.156 4.622 1.00 89.94 86 HIS A O 1
ATOM 730 N N . SER A 1 87 ? -12.476 10.611 6.081 1.00 91.38 87 SER A N 1
ATOM 731 C CA . SER A 1 87 ? -12.135 11.795 5.287 1.00 91.38 87 SER A CA 1
ATOM 732 C C . SER A 1 87 ? -10.643 12.138 5.292 1.00 91.38 87 SER A C 1
ATOM 734 O O . SER A 1 87 ? -10.240 13.023 4.543 1.00 91.38 87 SER A O 1
ATOM 736 N N . SER A 1 88 ? -9.827 11.468 6.114 1.00 93.75 88 SER A N 1
ATOM 737 C CA . SER A 1 88 ? -8.390 11.744 6.233 1.00 93.75 88 SER A CA 1
ATOM 738 C C . SER A 1 88 ? -7.545 11.036 5.169 1.00 93.75 88 SER A C 1
ATOM 740 O O . SER A 1 88 ? -6.337 11.273 5.091 1.00 93.75 88 SER A O 1
ATOM 742 N N . TRP A 1 89 ? -8.163 10.185 4.340 1.00 95.06 89 TRP A N 1
ATOM 743 C CA . TRP A 1 89 ? -7.503 9.541 3.210 1.00 95.06 89 TRP A CA 1
ATOM 744 C C . TRP A 1 89 ? -7.024 10.572 2.184 1.00 95.06 89 TRP A C 1
ATOM 746 O O . TRP A 1 89 ? -7.829 11.280 1.574 1.00 95.06 89 TRP A O 1
ATOM 756 N N . THR A 1 90 ? -5.723 10.592 1.911 1.00 94.38 90 THR A N 1
ATOM 757 C CA . THR A 1 90 ? -5.117 11.454 0.890 1.00 94.38 90 THR A CA 1
ATOM 758 C C . THR A 1 90 ? -4.218 10.660 -0.041 1.00 94.38 90 THR A C 1
ATOM 760 O O . THR A 1 90 ? -3.482 9.778 0.398 1.00 94.38 90 THR A O 1
ATOM 763 N N . LYS A 1 91 ? -4.243 11.005 -1.331 1.00 93.62 91 LYS A N 1
ATOM 764 C CA . LYS A 1 91 ? -3.241 10.544 -2.294 1.00 93.62 91 LYS A CA 1
ATOM 765 C C . LYS A 1 91 ? -1.961 11.340 -2.071 1.00 93.62 91 LYS A C 1
ATOM 767 O O . LYS A 1 91 ? -1.974 12.556 -2.245 1.00 93.62 91 LYS A O 1
ATOM 772 N N . THR A 1 92 ? -0.883 10.662 -1.706 1.00 93.38 92 THR A N 1
ATOM 773 C CA . THR A 1 92 ? 0.375 11.310 -1.307 1.00 93.38 92 THR A CA 1
ATOM 774 C C . THR A 1 92 ? 1.437 11.218 -2.390 1.00 93.38 92 THR A C 1
ATOM 776 O O . THR A 1 92 ? 2.217 12.151 -2.556 1.00 93.38 92 THR A O 1
ATOM 779 N N . LEU A 1 93 ? 1.471 10.117 -3.144 1.00 94.38 93 LEU A N 1
ATOM 780 C CA . LEU A 1 93 ? 2.520 9.886 -4.134 1.00 94.38 93 LEU A CA 1
ATOM 781 C C . LEU A 1 93 ? 1.993 9.145 -5.360 1.00 94.38 93 LEU A C 1
ATOM 783 O O . LEU A 1 93 ? 1.027 8.389 -5.277 1.00 94.38 93 LEU A O 1
ATOM 787 N N . VAL A 1 94 ? 2.645 9.354 -6.499 1.00 93.94 94 VAL A N 1
ATOM 788 C CA . VAL A 1 94 ? 2.410 8.604 -7.735 1.00 93.94 94 VAL A CA 1
ATOM 789 C C . VAL A 1 94 ? 3.757 8.090 -8.224 1.00 93.94 94 VAL A C 1
ATOM 791 O O . VAL A 1 94 ? 4.689 8.869 -8.404 1.00 93.94 94 VAL A O 1
ATOM 794 N N . LEU A 1 95 ? 3.857 6.778 -8.405 1.00 94.69 95 LEU A N 1
ATOM 795 C CA . LEU A 1 95 ? 5.066 6.067 -8.798 1.00 94.69 95 LEU A CA 1
ATOM 796 C C . LEU A 1 95 ? 4.921 5.608 -10.252 1.00 94.69 95 LEU A C 1
ATOM 798 O O . LEU A 1 95 ? 4.120 4.710 -10.514 1.00 94.69 95 LEU A O 1
ATOM 802 N N . PRO A 1 96 ? 5.647 6.209 -11.204 1.00 93.31 96 PRO A N 1
ATOM 803 C CA . PRO A 1 96 ? 5.593 5.807 -12.603 1.00 93.31 96 PRO A CA 1
ATOM 804 C C . PRO A 1 96 ? 6.321 4.469 -12.794 1.00 93.31 96 PRO A C 1
ATOM 806 O O . PRO A 1 96 ? 7.478 4.334 -12.393 1.00 93.31 96 PRO A O 1
ATOM 809 N N . ILE A 1 97 ? 5.655 3.473 -13.385 1.00 91.75 97 ILE A N 1
ATOM 810 C CA . ILE A 1 97 ? 6.191 2.103 -13.568 1.00 91.75 97 ILE A CA 1
ATOM 811 C C . ILE A 1 97 ? 6.620 1.811 -15.012 1.00 91.75 97 ILE A C 1
ATOM 813 O O . ILE A 1 97 ? 7.229 0.780 -15.293 1.00 91.75 97 ILE A O 1
ATOM 817 N N . ASP A 1 98 ? 6.344 2.724 -15.939 1.00 88.31 98 ASP A N 1
ATOM 818 C CA . ASP A 1 98 ? 6.825 2.689 -17.322 1.00 88.31 98 ASP A CA 1
ATOM 819 C C . ASP A 1 98 ? 8.357 2.672 -17.409 1.00 88.31 98 ASP A C 1
ATOM 821 O O . ASP A 1 98 ? 8.902 1.947 -18.247 1.00 88.31 98 ASP A O 1
ATOM 825 N N . PHE A 1 99 ? 9.037 3.375 -16.500 1.00 84.06 99 PHE A N 1
ATOM 826 C CA . PHE A 1 99 ? 10.500 3.418 -16.403 1.00 84.06 99 PHE A CA 1
ATOM 827 C C . PHE A 1 99 ? 11.144 2.140 -15.857 1.00 84.06 99 PHE A C 1
ATOM 829 O O . PHE A 1 99 ? 12.359 1.986 -15.974 1.00 84.06 99 PHE A O 1
ATOM 836 N N . ILE A 1 100 ? 10.370 1.213 -15.282 1.00 85.25 100 ILE A N 1
ATOM 837 C CA . ILE A 1 100 ? 10.907 -0.075 -14.839 1.00 85.25 100 ILE A CA 1
ATOM 838 C C . ILE A 1 100 ? 11.194 -0.917 -16.098 1.00 85.25 100 ILE A C 1
ATOM 840 O O . ILE A 1 100 ? 10.270 -1.170 -16.889 1.00 85.25 100 ILE A O 1
ATOM 844 N N . PRO A 1 101 ? 12.446 -1.357 -16.331 1.00 83.00 101 PRO A N 1
ATOM 845 C CA . PRO A 1 101 ? 12.841 -2.053 -17.554 1.00 83.00 101 PRO A CA 1
ATOM 846 C C . PRO A 1 101 ? 12.439 -3.539 -17.509 1.00 83.00 101 PRO A C 1
ATOM 848 O O . PRO A 1 101 ? 13.277 -4.434 -17.585 1.00 83.00 101 PRO A O 1
ATOM 851 N N . THR A 1 102 ? 11.138 -3.812 -17.366 1.00 81.00 102 THR A N 1
ATOM 852 C CA . THR A 1 102 ? 10.556 -5.162 -17.332 1.00 81.00 102 THR A CA 1
ATOM 853 C C . THR A 1 102 ? 9.342 -5.255 -18.252 1.00 81.00 102 THR A C 1
ATOM 855 O O . THR A 1 102 ? 8.694 -4.252 -18.569 1.00 81.00 102 THR A O 1
ATOM 858 N N . ASN A 1 103 ? 9.009 -6.484 -18.651 1.00 76.88 103 ASN A N 1
ATOM 859 C CA . ASN A 1 103 ? 7.814 -6.771 -19.446 1.00 76.88 103 ASN A CA 1
ATOM 860 C C . ASN A 1 103 ? 6.540 -6.870 -18.596 1.00 76.88 103 ASN A C 1
ATOM 862 O O . ASN A 1 103 ? 5.444 -6.784 -19.138 1.00 76.88 103 ASN A O 1
ATOM 866 N N . THR A 1 104 ? 6.675 -7.074 -17.282 1.00 73.50 104 THR A N 1
ATOM 867 C CA . THR A 1 104 ? 5.542 -7.265 -16.371 1.00 73.50 104 THR A CA 1
ATOM 868 C C . THR A 1 104 ? 4.816 -5.960 -16.069 1.00 73.50 104 THR A C 1
ATOM 870 O O . THR A 1 104 ? 3.613 -5.996 -15.844 1.00 73.50 104 THR A O 1
ATOM 873 N N . LYS A 1 105 ? 5.526 -4.818 -16.092 1.00 80.62 105 LYS A N 1
ATOM 874 C CA . LYS A 1 105 ? 4.982 -3.487 -15.756 1.00 80.62 105 LYS A CA 1
ATOM 875 C C . LYS A 1 105 ? 4.134 -3.519 -14.478 1.00 80.62 105 LYS A C 1
ATOM 877 O O . LYS A 1 105 ? 3.083 -2.894 -14.405 1.00 80.62 105 LYS A O 1
ATOM 882 N N . TYR A 1 106 ? 4.617 -4.246 -13.473 1.00 84.31 106 TYR A N 1
ATOM 883 C CA . TYR A 1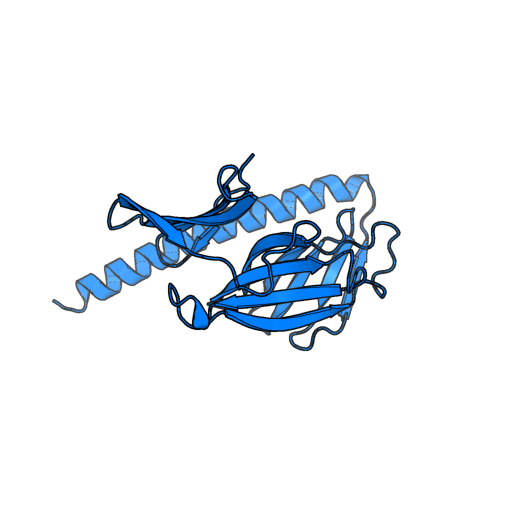 106 ? 4.053 -4.262 -12.131 1.00 84.31 106 TYR A CA 1
ATOM 884 C C . TYR A 1 106 ? 5.020 -3.599 -11.166 1.00 84.31 106 TYR A C 1
ATOM 886 O O . TYR A 1 106 ? 6.231 -3.591 -11.376 1.00 84.31 106 TYR A O 1
ATOM 894 N N . PHE A 1 107 ? 4.465 -3.056 -10.093 1.00 90.12 107 PHE A N 1
ATOM 895 C CA . PHE A 1 107 ? 5.231 -2.656 -8.931 1.00 90.12 107 PHE A CA 1
ATOM 896 C C . PHE A 1 107 ? 4.395 -2.928 -7.683 1.00 90.12 107 PHE A C 1
ATOM 898 O O . PHE A 1 107 ? 3.285 -2.412 -7.553 1.00 90.12 107 PHE A O 1
ATOM 905 N N . HIS A 1 108 ? 4.923 -3.745 -6.778 1.00 89.44 108 HIS A N 1
ATOM 906 C CA . HIS A 1 108 ? 4.313 -4.044 -5.488 1.00 89.44 108 HIS A CA 1
ATOM 907 C C . HIS A 1 108 ? 5.184 -3.440 -4.390 1.00 89.44 108 HIS A C 1
ATOM 909 O O . HIS A 1 108 ? 6.260 -3.980 -4.106 1.00 89.44 108 HIS A O 1
ATOM 915 N N . PRO A 1 109 ? 4.763 -2.314 -3.787 1.00 90.88 109 PRO A N 1
ATOM 916 C CA . PRO A 1 109 ? 5.458 -1.745 -2.649 1.00 90.88 109 PRO A CA 1
ATOM 917 C C . PRO A 1 109 ? 5.527 -2.757 -1.511 1.00 90.88 109 PRO A C 1
ATOM 919 O O . PRO A 1 109 ? 4.543 -3.413 -1.173 1.00 90.88 109 PRO A O 1
ATOM 922 N N . LEU A 1 110 ? 6.707 -2.868 -0.920 1.00 87.62 110 LEU A N 1
ATOM 923 C CA . LEU A 1 110 ? 6.983 -3.786 0.169 1.00 87.62 110 LEU A CA 1
ATOM 924 C C . LEU A 1 110 ? 7.156 -3.012 1.480 1.00 87.62 110 LEU A C 1
ATOM 926 O O . LEU A 1 110 ? 6.512 -3.316 2.480 1.00 87.62 110 LEU A O 1
ATOM 930 N N . CYS A 1 111 ? 8.013 -1.989 1.481 1.00 87.44 111 CYS A N 1
ATOM 931 C CA . CYS A 1 111 ? 8.229 -1.125 2.639 1.00 87.44 111 CYS A CA 1
ATOM 932 C C . CYS A 1 111 ? 8.719 0.270 2.251 1.00 87.44 111 CYS A C 1
ATOM 934 O O . CYS A 1 111 ? 9.224 0.497 1.149 1.00 87.44 111 CYS A O 1
ATOM 936 N N . SER A 1 112 ? 8.623 1.189 3.210 1.00 90.69 112 SER A N 1
ATOM 937 C CA . SER A 1 112 ? 9.333 2.464 3.195 1.00 90.69 112 SER A CA 1
ATOM 938 C C . SER A 1 112 ? 10.540 2.432 4.135 1.00 90.69 112 SER A C 1
ATOM 940 O O . SER A 1 112 ? 10.466 1.891 5.242 1.00 90.69 112 SER A O 1
ATOM 942 N N . THR A 1 113 ? 11.646 3.046 3.733 1.00 89.12 113 THR A N 1
ATOM 943 C CA . THR A 1 113 ? 12.818 3.256 4.589 1.00 89.12 113 THR A CA 1
ATOM 944 C C . THR A 1 113 ? 12.615 4.468 5.505 1.00 89.12 113 THR A C 1
ATOM 946 O O . THR A 1 113 ? 11.718 5.285 5.309 1.00 89.12 113 THR A O 1
ATOM 949 N N . LYS A 1 114 ? 13.516 4.654 6.481 1.00 86.19 114 LYS A N 1
ATOM 950 C CA . LYS A 1 114 ? 13.542 5.871 7.316 1.00 86.19 114 LYS A CA 1
ATOM 951 C C . LYS A 1 114 ? 13.805 7.159 6.527 1.00 86.19 114 LYS A C 1
ATOM 953 O O . LYS A 1 114 ? 13.464 8.228 7.013 1.00 86.19 114 LYS A O 1
ATOM 958 N N . SER A 1 115 ? 14.432 7.067 5.351 1.00 88.69 115 SER A N 1
ATOM 959 C CA . SER A 1 115 ? 14.631 8.213 4.454 1.00 88.69 115 SER A CA 1
ATOM 960 C C . SER A 1 115 ? 13.390 8.542 3.621 1.00 88.69 115 SER A C 1
ATOM 962 O O . SER A 1 115 ? 13.421 9.518 2.885 1.00 88.69 115 SER A O 1
ATOM 964 N N . GLY A 1 116 ? 12.319 7.746 3.720 1.00 89.69 116 GLY A N 1
ATOM 965 C CA . GLY A 1 116 ? 11.123 7.887 2.889 1.00 89.69 116 GLY A CA 1
ATOM 966 C C . GLY A 1 116 ? 11.231 7.202 1.524 1.00 89.69 116 GLY A C 1
ATOM 967 O O . GLY A 1 116 ? 10.280 7.251 0.749 1.00 89.69 116 GLY A O 1
ATOM 968 N N . ASP A 1 117 ? 12.350 6.529 1.234 1.00 94.06 117 ASP A N 1
ATOM 969 C CA . ASP A 1 117 ? 12.482 5.742 0.008 1.00 94.06 117 ASP A CA 1
ATOM 970 C C . ASP A 1 117 ? 11.526 4.548 0.047 1.00 94.06 117 ASP A C 1
ATOM 972 O O . ASP A 1 117 ? 11.332 3.923 1.090 1.00 94.06 117 ASP A O 1
ATOM 976 N N . ILE A 1 118 ? 10.979 4.184 -1.105 1.00 94.50 118 ILE A N 1
ATOM 977 C CA . ILE A 1 118 ? 10.044 3.072 -1.254 1.00 94.50 118 ILE A CA 1
ATOM 978 C C . ILE A 1 118 ? 10.761 1.932 -1.952 1.00 94.50 118 ILE A C 1
ATOM 980 O O . ILE A 1 118 ? 11.327 2.109 -3.030 1.00 94.50 118 ILE A O 1
ATOM 984 N N . ILE A 1 119 ? 10.709 0.754 -1.344 1.00 92.69 119 ILE A N 1
ATOM 985 C CA . ILE A 1 119 ? 11.253 -0.482 -1.895 1.00 92.69 119 ILE A CA 1
ATOM 986 C C . ILE A 1 119 ? 10.078 -1.380 -2.269 1.00 92.69 119 ILE A C 1
ATOM 988 O O . ILE A 1 119 ? 9.139 -1.537 -1.487 1.00 92.69 119 ILE A O 1
ATOM 992 N N . GLY A 1 120 ? 10.131 -1.987 -3.448 1.00 91.19 120 GLY A N 1
ATOM 993 C CA . GLY A 1 120 ? 9.116 -2.931 -3.903 1.00 91.19 120 GLY A CA 1
ATOM 994 C C . GLY A 1 120 ? 9.643 -3.912 -4.942 1.00 91.19 120 GLY A C 1
ATOM 995 O O . GLY A 1 120 ? 10.802 -3.827 -5.346 1.00 91.19 120 GLY A O 1
ATOM 996 N N . THR A 1 121 ? 8.800 -4.848 -5.369 1.00 89.25 121 THR A N 1
ATOM 997 C CA . THR A 1 121 ? 9.135 -5.803 -6.439 1.00 89.25 121 THR A CA 1
ATOM 998 C C . THR A 1 121 ? 8.457 -5.422 -7.742 1.00 89.25 121 THR A C 1
ATOM 1000 O O . THR A 1 121 ? 7.407 -4.785 -7.732 1.00 89.25 121 THR A O 1
ATOM 1003 N N . ASP A 1 122 ? 9.018 -5.848 -8.870 1.00 87.44 122 ASP A N 1
ATOM 1004 C CA . ASP A 1 122 ? 8.410 -5.680 -10.197 1.00 87.44 122 ASP A CA 1
ATOM 1005 C C . ASP A 1 122 ? 7.454 -6.826 -10.599 1.00 87.44 122 ASP A C 1
ATOM 1007 O O . ASP A 1 122 ? 7.115 -7.000 -11.775 1.00 87.44 122 ASP A O 1
ATOM 1011 N N . GLY A 1 123 ? 7.047 -7.648 -9.625 1.00 80.25 123 GLY A N 1
ATOM 1012 C CA . GLY A 1 123 ? 6.266 -8.868 -9.851 1.00 80.25 123 GLY A CA 1
ATOM 1013 C C . GLY A 1 123 ? 7.058 -10.027 -10.473 1.00 80.25 123 GLY A C 1
ATOM 1014 O O . GLY A 1 123 ? 6.480 -11.081 -10.726 1.00 80.25 123 GLY A O 1
ATOM 1015 N N . ALA A 1 124 ? 8.359 -9.854 -10.713 1.00 82.62 124 ALA A N 1
ATOM 1016 C CA . ALA A 1 124 ? 9.278 -10.881 -11.184 1.00 82.62 124 ALA A CA 1
ATOM 1017 C C . ALA A 1 124 ? 10.488 -10.966 -10.234 1.00 82.62 124 ALA A C 1
ATOM 1019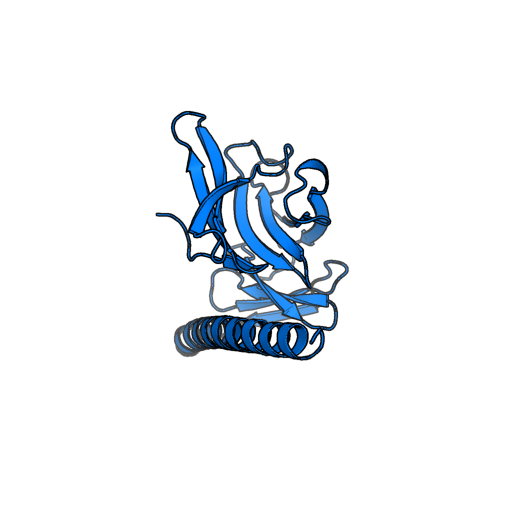 O O . ALA A 1 124 ? 10.346 -10.916 -9.012 1.00 82.62 124 ALA A O 1
ATOM 1020 N N . CYS A 1 125 ? 11.685 -11.116 -10.796 1.00 83.81 125 CYS A N 1
ATOM 1021 C CA . CYS A 1 125 ? 12.939 -11.226 -10.062 1.00 83.81 125 CYS A CA 1
ATOM 1022 C C . CYS A 1 125 ? 13.633 -9.873 -9.873 1.00 83.81 125 CYS A C 1
ATOM 1024 O O . CYS A 1 125 ? 14.848 -9.844 -9.678 1.00 83.81 125 CYS A O 1
ATOM 1026 N N . GLY A 1 126 ? 12.908 -8.753 -9.953 1.00 87.25 126 GLY A N 1
ATOM 1027 C CA . GLY A 1 126 ? 13.475 -7.425 -9.764 1.00 87.25 126 GLY A CA 1
ATOM 1028 C C . GLY A 1 126 ? 13.059 -6.749 -8.462 1.00 87.25 126 GLY A C 1
ATOM 1029 O O . GLY A 1 126 ? 11.892 -6.755 -8.068 1.00 87.25 126 GLY A O 1
ATOM 1030 N N . LEU A 1 127 ? 14.036 -6.110 -7.820 1.00 90.19 127 LEU A N 1
ATOM 1031 C CA . LEU A 1 127 ? 13.836 -5.174 -6.721 1.00 90.19 127 LEU A CA 1
ATOM 1032 C C . LEU A 1 127 ? 13.941 -3.747 -7.259 1.00 90.19 127 LEU A C 1
ATOM 1034 O O . LEU A 1 127 ? 14.901 -3.397 -7.946 1.00 90.19 127 LEU A O 1
ATOM 1038 N N . VAL A 1 128 ? 12.958 -2.923 -6.933 1.00 93.06 128 VAL A N 1
ATOM 1039 C CA . VAL A 1 128 ? 12.824 -1.552 -7.416 1.00 93.06 128 VAL A CA 1
ATOM 1040 C C . VAL A 1 128 ? 12.861 -0.604 -6.222 1.00 93.06 128 VAL A C 1
ATOM 1042 O O . VAL A 1 128 ? 12.256 -0.878 -5.181 1.00 93.06 128 VAL A O 1
ATOM 1045 N N . LYS A 1 129 ? 13.553 0.525 -6.378 1.00 94.81 129 LYS A N 1
ATOM 1046 C CA . LYS A 1 129 ? 13.631 1.591 -5.382 1.00 94.81 129 LYS A CA 1
ATOM 1047 C C . LYS A 1 129 ? 13.185 2.925 -5.972 1.00 94.81 129 LYS A C 1
ATOM 1049 O O . LYS A 1 129 ? 13.776 3.399 -6.941 1.00 94.81 129 LYS A O 1
ATOM 1054 N N . TYR A 1 130 ? 12.227 3.567 -5.317 1.00 96.19 130 TYR A N 1
ATOM 1055 C CA . TYR A 1 130 ? 11.839 4.956 -5.553 1.00 96.19 130 TYR A CA 1
ATOM 1056 C C . TYR A 1 130 ? 12.260 5.836 -4.376 1.00 96.19 130 TYR A C 1
ATOM 1058 O O . TYR A 1 130 ? 12.384 5.349 -3.254 1.00 96.19 130 TYR A O 1
ATOM 1066 N N . ASN A 1 131 ? 12.456 7.130 -4.615 1.00 94.81 131 ASN A N 1
ATOM 1067 C CA . ASN A 1 131 ? 12.528 8.107 -3.527 1.00 94.81 131 ASN A CA 1
ATOM 1068 C C . ASN A 1 131 ? 11.134 8.583 -3.085 1.00 94.81 131 ASN A C 1
ATOM 1070 O O . ASN A 1 131 ? 10.116 8.261 -3.701 1.00 94.81 131 ASN A O 1
ATOM 1074 N N . ASP A 1 132 ? 11.109 9.406 -2.041 1.00 92.31 132 ASP A N 1
ATOM 1075 C CA . ASP A 1 132 ? 9.921 10.060 -1.478 1.00 92.31 132 ASP A CA 1
ATOM 1076 C C . ASP A 1 132 ? 9.195 11.012 -2.451 1.00 92.31 132 ASP A C 1
ATOM 1078 O O . ASP A 1 132 ? 8.054 11.404 -2.212 1.00 92.31 132 ASP A O 1
ATOM 1082 N N . LYS A 1 133 ? 9.832 11.355 -3.576 1.00 94.19 133 LYS A N 1
ATOM 1083 C CA . LYS A 1 133 ? 9.273 12.163 -4.673 1.00 94.19 133 LYS A CA 1
ATOM 1084 C C . LYS A 1 133 ? 8.766 11.321 -5.843 1.00 94.19 133 LYS A C 1
ATOM 1086 O O . LYS A 1 133 ? 8.335 11.881 -6.848 1.00 94.19 133 LYS A O 1
ATOM 1091 N N . GLY A 1 134 ? 8.819 9.993 -5.732 1.00 93.81 134 GLY A N 1
ATOM 1092 C CA . GLY A 1 134 ? 8.329 9.069 -6.750 1.00 93.81 134 GLY A CA 1
ATOM 1093 C C . GLY A 1 134 ? 9.246 8.938 -7.962 1.00 93.81 134 GLY A C 1
ATOM 1094 O O . GLY A 1 134 ? 8.816 8.504 -9.025 1.00 93.81 134 GLY A O 1
ATOM 1095 N N . GLN A 1 135 ? 10.522 9.288 -7.822 1.00 95.44 135 GLN A N 1
ATOM 1096 C CA . GLN 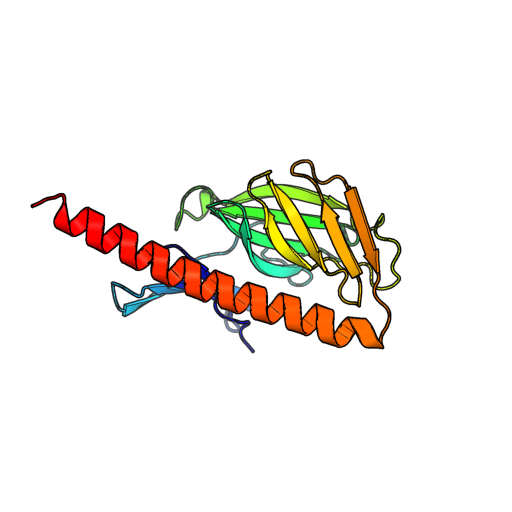A 1 135 ? 11.526 9.098 -8.865 1.00 95.44 135 GLN A CA 1
ATOM 1097 C C . GLN A 1 135 ? 12.171 7.724 -8.710 1.00 95.44 135 GLN A C 1
ATOM 1099 O O . GLN A 1 135 ? 12.615 7.366 -7.616 1.00 95.44 135 GLN A O 1
ATOM 1104 N N . LEU A 1 136 ? 12.229 6.967 -9.807 1.00 95.38 136 LEU A N 1
ATOM 1105 C CA . LEU A 1 136 ? 12.924 5.685 -9.853 1.00 95.38 136 LEU A CA 1
ATOM 1106 C C . LEU A 1 136 ? 14.425 5.923 -9.655 1.00 95.38 136 LEU A C 1
ATOM 1108 O O . LEU A 1 136 ? 15.058 6.611 -10.454 1.00 95.38 136 LEU A O 1
ATOM 1112 N N . LEU A 1 137 ? 14.985 5.366 -8.585 1.00 94.75 137 LEU A N 1
ATOM 1113 C CA . LEU A 1 137 ? 16.408 5.469 -8.271 1.00 94.75 137 LEU A CA 1
ATOM 1114 C C . LEU A 1 137 ? 17.185 4.249 -8.749 1.00 94.75 137 LEU A C 1
ATOM 1116 O O . LEU A 1 137 ? 18.312 4.374 -9.218 1.00 94.75 137 LEU A O 1
ATOM 1120 N N . GLU A 1 138 ? 16.605 3.065 -8.572 1.00 93.56 138 GLU A N 1
ATOM 1121 C CA . GLU A 1 138 ? 17.312 1.813 -8.790 1.00 93.56 138 GLU A CA 1
ATOM 1122 C C . GLU A 1 138 ? 16.349 0.694 -9.182 1.00 93.56 138 GLU A C 1
ATOM 1124 O O . GLU A 1 138 ? 15.244 0.583 -8.650 1.00 93.56 138 GLU A O 1
ATOM 1129 N N . HIS A 1 139 ? 16.804 -0.162 -10.090 1.00 92.25 139 HIS A N 1
ATOM 1130 C CA . HIS A 1 139 ? 16.185 -1.442 -10.404 1.00 92.25 139 HIS A CA 1
ATOM 1131 C C . HIS A 1 139 ? 17.289 -2.491 -10.482 1.00 92.25 139 HIS A C 1
ATOM 1133 O O . HIS A 1 139 ? 18.249 -2.337 -11.238 1.00 92.25 139 HIS A O 1
ATOM 1139 N N . ARG A 1 140 ? 17.181 -3.537 -9.663 1.00 89.19 140 ARG A N 1
ATOM 1140 C CA . ARG A 1 140 ? 18.104 -4.674 -9.663 1.00 89.19 140 ARG A CA 1
ATOM 1141 C C . ARG A 1 140 ? 17.349 -5.925 -10.035 1.00 89.19 140 ARG A C 1
ATOM 1143 O O . ARG A 1 140 ? 16.446 -6.318 -9.308 1.00 89.19 140 ARG A O 1
ATOM 1150 N N . PHE A 1 141 ? 17.767 -6.559 -11.117 1.00 86.12 141 PHE A N 1
ATOM 1151 C CA . PHE A 1 141 ? 17.241 -7.844 -11.545 1.00 86.12 141 PHE A CA 1
ATOM 1152 C C . PHE A 1 141 ? 18.160 -8.980 -11.085 1.00 86.12 141 PHE A C 1
ATOM 1154 O O . PHE A 1 141 ? 19.384 -8.855 -11.148 1.00 86.12 141 PHE A O 1
ATOM 1161 N N . TYR A 1 142 ? 17.566 -10.081 -10.639 1.00 80.69 142 TYR A N 1
ATOM 1162 C CA . TYR A 1 142 ? 18.260 -11.280 -10.178 1.00 80.69 142 TYR A CA 1
ATOM 1163 C C . TYR A 1 142 ? 17.976 -12.443 -11.135 1.00 80.69 142 TYR A C 1
ATOM 1165 O O . TYR A 1 142 ? 16.889 -12.524 -11.703 1.00 80.69 142 TYR A O 1
ATOM 1173 N N . SER A 1 143 ? 18.944 -13.343 -11.329 1.00 77.81 143 SER A N 1
ATOM 1174 C CA . SER A 1 143 ? 18.736 -14.541 -12.157 1.00 77.81 143 SER A CA 1
ATOM 1175 C C . SER A 1 143 ? 17.703 -15.485 -11.531 1.00 77.81 143 SER A C 1
ATOM 1177 O O . SER A 1 143 ? 17.473 -15.432 -10.326 1.00 77.81 143 SER A O 1
ATOM 1179 N N . ASP A 1 144 ? 17.121 -16.394 -12.319 1.00 72.62 144 ASP A N 1
ATOM 1180 C CA . ASP A 1 144 ? 16.078 -17.323 -11.848 1.00 72.62 144 ASP A CA 1
ATOM 1181 C C . ASP A 1 144 ? 16.494 -18.134 -10.605 1.00 72.62 144 ASP A C 1
ATOM 1183 O O . ASP A 1 144 ? 15.708 -18.299 -9.672 1.00 72.62 144 ASP A O 1
ATOM 1187 N N . GLU A 1 145 ? 17.753 -18.579 -10.538 1.00 73.94 145 GLU A N 1
ATOM 1188 C CA . GLU A 1 145 ? 18.300 -19.308 -9.383 1.00 73.94 145 GLU A CA 1
ATOM 1189 C C . GLU A 1 145 ? 18.378 -18.427 -8.122 1.00 73.94 145 GLU A C 1
ATOM 1191 O O . GLU A 1 145 ? 18.093 -18.873 -7.012 1.00 73.94 145 GLU A O 1
ATOM 1196 N N . GLN A 1 146 ? 18.695 -17.141 -8.291 1.00 73.31 146 GLN A N 1
ATOM 1197 C CA . GLN A 1 146 ? 18.733 -16.155 -7.207 1.00 73.31 146 GLN A CA 1
ATOM 1198 C C . GLN A 1 146 ? 17.341 -15.624 -6.849 1.00 73.31 146 GLN A C 1
ATOM 1200 O O . GLN A 1 146 ? 17.133 -15.121 -5.745 1.00 73.31 146 GLN A O 1
ATOM 1205 N N . CYS A 1 147 ? 16.382 -15.736 -7.764 1.00 73.94 147 CYS A N 1
ATOM 1206 C CA . CYS A 1 147 ? 15.036 -15.210 -7.620 1.00 73.94 147 CYS A CA 1
ATOM 1207 C C . CYS A 1 147 ? 14.276 -15.896 -6.486 1.00 73.94 147 CYS A C 1
ATOM 1209 O O . CYS A 1 147 ? 13.674 -15.222 -5.652 1.00 73.94 147 CYS A O 1
ATOM 1211 N N . TYR A 1 148 ? 14.372 -17.226 -6.394 1.00 72.88 148 TYR A N 1
ATOM 1212 C CA . TYR A 1 148 ? 13.763 -17.979 -5.297 1.00 72.88 148 TYR A CA 1
ATOM 1213 C C . TYR A 1 148 ? 14.302 -17.529 -3.931 1.00 72.88 148 TYR A C 1
ATOM 1215 O O . TYR A 1 148 ? 13.526 -17.255 -3.014 1.00 72.88 148 TYR A O 1
ATOM 1223 N N . GLU A 1 149 ? 15.623 -17.387 -3.807 1.00 75.12 149 GLU A N 1
ATOM 1224 C CA . GLU A 1 149 ? 16.258 -16.953 -2.559 1.00 75.12 149 GLU A CA 1
ATOM 1225 C C . GLU A 1 149 ? 15.960 -15.486 -2.228 1.00 75.12 149 GLU A C 1
ATOM 1227 O O . GLU A 1 149 ? 15.761 -15.148 -1.061 1.00 75.12 149 GLU A O 1
ATOM 1232 N N . MET A 1 150 ? 15.848 -14.616 -3.234 1.00 72.38 150 MET A N 1
ATOM 1233 C CA . MET A 1 150 ? 15.459 -13.218 -3.045 1.00 72.38 150 MET A CA 1
ATOM 1234 C C . MET A 1 150 ? 14.018 -13.105 -2.540 1.00 72.38 150 MET A C 1
ATOM 1236 O O . MET A 1 150 ? 13.789 -12.484 -1.503 1.00 72.38 150 MET A O 1
ATOM 1240 N N . VAL A 1 151 ? 13.064 -13.773 -3.197 1.00 68.44 151 VAL A N 1
ATOM 1241 C CA . VAL A 1 151 ? 11.656 -13.814 -2.773 1.00 68.44 151 VAL A CA 1
ATOM 1242 C C . VAL A 1 151 ? 11.553 -14.340 -1.341 1.00 68.44 151 VAL A C 1
ATOM 1244 O O . VAL A 1 151 ? 10.935 -13.715 -0.479 1.00 68.44 151 VAL A O 1
ATOM 1247 N N . LYS A 1 152 ? 12.230 -15.451 -1.049 1.00 70.06 152 LYS A N 1
ATOM 1248 C CA . LYS A 1 152 ? 12.281 -16.054 0.284 1.00 70.06 152 LYS A CA 1
ATOM 1249 C C . LYS A 1 152 ? 12.876 -15.103 1.329 1.00 70.06 152 LYS A C 1
ATOM 1251 O O . LYS A 1 152 ? 12.292 -14.936 2.398 1.00 70.06 152 LYS A O 1
ATOM 1256 N N . SER A 1 153 ? 13.993 -14.441 1.025 1.00 69.31 153 SER A N 1
ATOM 1257 C CA . SER A 1 153 ? 14.646 -13.469 1.911 1.00 69.31 153 SER A CA 1
ATOM 1258 C C . SER A 1 153 ? 13.765 -12.254 2.194 1.00 69.31 153 SER A C 1
ATOM 1260 O O . SER A 1 153 ? 13.678 -11.826 3.347 1.00 69.31 153 SER A O 1
ATOM 1262 N N . VAL A 1 154 ? 13.069 -11.738 1.178 1.00 70.12 154 VAL A N 1
ATOM 1263 C CA . VAL A 1 154 ? 12.086 -10.660 1.316 1.00 70.12 154 VAL A CA 1
ATOM 1264 C C . VAL A 1 154 ? 10.986 -11.105 2.278 1.00 70.12 154 VAL A C 1
ATOM 1266 O O . VAL A 1 154 ? 10.828 -10.487 3.328 1.00 70.12 154 VAL A O 1
ATOM 1269 N N . TYR A 1 155 ? 10.300 -12.220 2.011 1.00 68.81 155 TYR A N 1
ATOM 1270 C CA . TYR A 1 155 ? 9.221 -12.706 2.880 1.00 68.81 155 TYR A CA 1
ATOM 1271 C C . TYR A 1 155 ? 9.674 -12.970 4.321 1.00 68.81 155 TYR A C 1
ATOM 1273 O O . TYR A 1 155 ? 8.978 -12.563 5.252 1.00 68.81 155 TYR A O 1
ATOM 1281 N N . TYR A 1 156 ? 10.840 -13.590 4.537 1.00 71.56 156 TYR A N 1
ATOM 1282 C CA . TYR A 1 156 ? 11.366 -13.799 5.891 1.00 71.56 156 TYR A CA 1
ATOM 1283 C C . TYR A 1 156 ? 11.704 -12.490 6.594 1.00 71.56 156 TYR A C 1
ATOM 1285 O O . TYR A 1 156 ? 11.419 -12.346 7.781 1.00 71.56 156 TYR A O 1
ATOM 1293 N N . SER A 1 157 ? 12.282 -11.531 5.875 1.00 65.38 157 SER A N 1
ATOM 1294 C CA . SER A 1 157 ? 12.609 -10.218 6.427 1.00 65.38 157 SER A CA 1
ATOM 1295 C C . SER A 1 157 ? 11.338 -9.450 6.787 1.00 65.38 157 SER A C 1
ATOM 1297 O O . SER A 1 157 ? 11.277 -8.858 7.860 1.00 65.38 157 SER A O 1
ATOM 1299 N N . PHE A 1 158 ? 10.290 -9.528 5.960 1.00 64.19 158 PHE A N 1
ATOM 1300 C CA . PHE A 1 158 ? 8.970 -8.972 6.265 1.00 64.19 158 PHE A CA 1
ATOM 1301 C C . PHE A 1 158 ? 8.319 -9.637 7.474 1.00 64.19 158 PHE A C 1
ATOM 1303 O O . PHE A 1 158 ? 7.897 -8.936 8.392 1.00 64.19 158 PHE A O 1
ATOM 1310 N N . ALA A 1 159 ? 8.299 -10.970 7.530 1.00 66.25 159 ALA A N 1
ATOM 1311 C CA . ALA A 1 159 ? 7.781 -11.709 8.677 1.00 66.25 159 ALA A CA 1
ATOM 1312 C C . ALA A 1 159 ? 8.542 -11.361 9.968 1.00 66.25 159 ALA A C 1
ATOM 1314 O O . ALA A 1 159 ? 7.931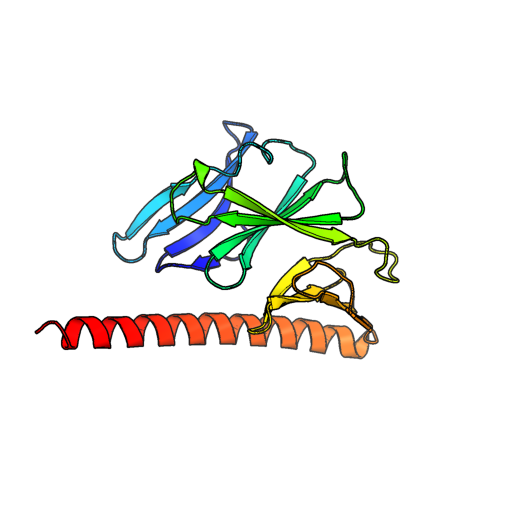 -11.140 11.012 1.00 66.25 159 ALA A O 1
ATOM 1315 N N . TYR A 1 160 ? 9.870 -11.240 9.890 1.00 60.94 160 TYR A N 1
ATOM 1316 C CA . TYR A 1 160 ? 10.708 -10.847 11.018 1.00 60.94 160 TYR A CA 1
ATOM 1317 C C . TYR A 1 160 ? 10.479 -9.393 11.442 1.00 60.94 160 TYR A C 1
ATOM 1319 O O . TYR A 1 160 ? 10.409 -9.117 12.638 1.00 60.94 160 TYR A O 1
ATOM 1327 N N . MET A 1 161 ? 10.332 -8.458 10.496 1.00 59.31 161 MET A N 1
ATOM 1328 C CA . MET A 1 161 ? 10.012 -7.062 10.808 1.00 59.31 161 MET A CA 1
ATOM 1329 C C . MET A 1 161 ? 8.633 -6.932 11.452 1.00 59.31 161 MET A C 1
ATOM 1331 O O . MET A 1 161 ? 8.509 -6.221 12.442 1.00 59.31 161 MET A O 1
ATOM 1335 N N . LEU A 1 162 ? 7.621 -7.645 10.953 1.00 59.56 162 LEU A N 1
ATOM 1336 C CA . LEU A 1 162 ? 6.292 -7.687 11.569 1.00 59.56 162 LEU A CA 1
ATOM 1337 C C . LEU A 1 162 ? 6.364 -8.232 12.998 1.00 59.56 162 LEU A C 1
ATOM 1339 O O . LEU A 1 162 ? 5.844 -7.604 13.916 1.00 59.56 162 LEU A O 1
ATOM 1343 N N . TYR A 1 163 ? 7.070 -9.348 13.195 1.00 59.44 163 TYR A N 1
ATOM 1344 C CA . TYR A 1 163 ? 7.283 -9.945 14.512 1.00 59.44 163 TYR A CA 1
ATOM 1345 C C . TYR A 1 163 ? 7.981 -8.968 15.474 1.00 59.44 163 TYR A C 1
ATOM 1347 O O . TYR A 1 163 ? 7.485 -8.692 16.563 1.00 59.44 163 TYR A O 1
ATOM 1355 N N . ARG A 1 164 ? 9.097 -8.363 15.048 1.00 61.22 164 ARG A N 1
ATOM 1356 C CA . ARG A 1 164 ? 9.870 -7.413 15.863 1.00 61.22 164 ARG A CA 1
ATOM 1357 C C . ARG A 1 164 ? 9.120 -6.120 16.152 1.00 61.22 164 ARG A C 1
ATOM 1359 O O . ARG A 1 164 ? 9.248 -5.603 17.257 1.00 61.22 164 ARG A O 1
ATOM 1366 N N . ASN A 1 165 ? 8.382 -5.581 15.184 1.00 56.59 165 ASN A N 1
ATOM 1367 C CA . ASN A 1 165 ? 7.589 -4.371 15.381 1.00 56.59 165 ASN A CA 1
ATOM 1368 C C . ASN A 1 165 ? 6.444 -4.632 16.362 1.00 56.59 165 ASN A C 1
ATOM 1370 O O . ASN A 1 165 ? 6.219 -3.803 17.237 1.00 56.59 165 ASN A O 1
ATOM 1374 N N . CYS A 1 166 ? 5.795 -5.799 16.279 1.00 56.38 166 CYS A N 1
ATOM 1375 C CA . CYS A 1 166 ? 4.791 -6.229 17.252 1.00 56.38 166 CYS A CA 1
ATOM 1376 C C . CYS A 1 166 ? 5.386 -6.299 18.671 1.00 56.38 166 CYS A C 1
ATOM 1378 O O . CYS A 1 166 ? 4.881 -5.646 19.583 1.00 56.38 166 CYS A O 1
ATOM 1380 N N . ASP A 1 167 ? 6.527 -6.977 18.840 1.00 59.88 167 ASP A N 1
ATOM 1381 C CA . ASP A 1 167 ? 7.217 -7.084 20.134 1.00 59.88 167 ASP A CA 1
ATOM 1382 C C . ASP A 1 167 ? 7.640 -5.716 20.700 1.00 59.88 167 ASP A C 1
ATOM 1384 O O . ASP A 1 167 ? 7.490 -5.452 21.895 1.00 59.88 167 ASP A O 1
ATOM 1388 N N . LEU A 1 168 ? 8.176 -4.827 19.854 1.00 59.59 168 LEU A N 1
ATOM 1389 C CA . LEU A 1 168 ? 8.617 -3.490 20.264 1.00 59.59 168 LEU A CA 1
ATOM 1390 C C . LEU A 1 168 ? 7.446 -2.587 20.663 1.00 59.59 168 LEU A C 1
ATOM 1392 O O . LEU A 1 168 ? 7.593 -1.814 21.609 1.00 59.59 168 LEU A O 1
ATOM 1396 N N . GLN A 1 169 ? 6.312 -2.677 19.964 1.00 59.62 169 GLN A N 1
ATOM 1397 C CA . GLN A 1 169 ? 5.098 -1.928 20.291 1.00 59.62 169 GLN A CA 1
ATOM 1398 C C . GLN A 1 169 ? 4.561 -2.365 21.663 1.00 59.62 169 GLN A C 1
ATOM 1400 O O . GLN A 1 169 ? 4.427 -1.536 22.561 1.00 59.62 169 GLN A O 1
ATOM 1405 N N . ILE A 1 170 ? 4.423 -3.681 21.875 1.00 61.38 170 ILE A N 1
ATOM 1406 C CA . ILE A 1 170 ? 3.993 -4.274 23.154 1.00 61.38 170 IL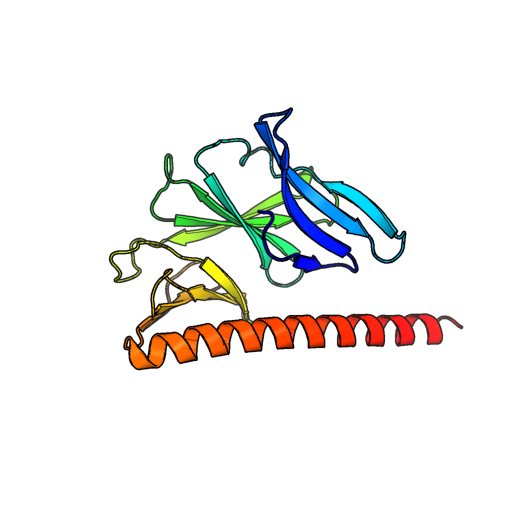E A CA 1
ATOM 1407 C C . ILE A 1 170 ? 4.932 -3.865 24.301 1.00 61.38 170 ILE A C 1
ATOM 1409 O O . ILE A 1 170 ? 4.496 -3.599 25.423 1.00 61.38 170 ILE A O 1
ATOM 1413 N N . ALA A 1 171 ? 6.244 -3.822 24.050 1.00 62.06 171 ALA A N 1
ATOM 1414 C CA . ALA A 1 171 ? 7.228 -3.440 25.059 1.00 62.06 171 ALA A CA 1
ATOM 1415 C C . ALA A 1 171 ? 7.195 -1.941 25.411 1.00 62.06 171 ALA A C 1
ATOM 1417 O O . ALA A 1 171 ? 7.444 -1.593 26.567 1.00 62.06 171 ALA A O 1
ATOM 1418 N N . LYS A 1 172 ? 6.908 -1.057 24.444 1.00 64.88 172 LYS A N 1
ATOM 1419 C CA . LYS A 1 172 ? 6.752 0.387 24.689 1.00 64.88 172 LYS A CA 1
ATOM 1420 C C . LYS A 1 172 ? 5.536 0.671 25.566 1.00 64.88 172 LYS A C 1
ATOM 1422 O O . LYS A 1 172 ? 5.673 1.376 26.559 1.00 64.88 172 LYS A O 1
ATOM 1427 N N . GLU A 1 173 ? 4.403 0.048 25.271 1.00 62.34 173 GLU A N 1
ATOM 1428 C CA . GLU A 1 173 ? 3.148 0.264 26.003 1.00 62.34 173 GLU A CA 1
ATOM 1429 C C . GLU A 1 173 ? 3.231 -0.240 27.449 1.00 62.34 173 GLU A C 1
ATOM 1431 O O . GLU A 1 173 ? 2.900 0.495 28.376 1.00 62.34 173 GLU A O 1
ATOM 1436 N N . LYS A 1 174 ? 3.830 -1.419 27.684 1.00 65.00 174 LYS A N 1
ATOM 1437 C CA . LYS A 1 174 ? 4.135 -1.885 29.054 1.00 65.00 174 LYS A CA 1
ATOM 1438 C C . LYS A 1 174 ? 5.012 -0.910 29.836 1.00 65.00 174 LYS A C 1
ATOM 1440 O O . LYS A 1 174 ? 4.996 -0.908 31.065 1.00 65.00 174 LYS A O 1
ATOM 1445 N N . LYS A 1 175 ? 5.853 -0.135 29.152 1.00 66.81 175 LYS A N 1
ATOM 1446 C CA . LYS A 1 175 ? 6.719 0.854 29.795 1.00 66.81 175 LYS A CA 1
ATOM 1447 C C . LYS A 1 175 ? 5.958 2.143 30.105 1.00 66.81 175 LYS A C 1
ATOM 1449 O O . LYS A 1 175 ? 6.202 2.721 31.158 1.00 66.81 175 LYS A O 1
ATOM 1454 N N . GLU A 1 176 ? 5.039 2.552 29.234 1.00 68.69 176 GLU A N 1
ATOM 1455 C CA . GLU A 1 176 ? 4.159 3.707 29.439 1.00 68.69 176 GLU A CA 1
ATOM 1456 C C . GLU A 1 176 ? 3.152 3.458 30.575 1.00 68.69 176 GLU A C 1
ATOM 1458 O O . GLU A 1 176 ? 3.074 4.283 31.486 1.00 68.69 176 GLU A O 1
ATOM 1463 N N . GLU A 1 177 ? 2.509 2.284 30.626 1.00 67.31 177 GLU A N 1
ATOM 1464 C CA . GLU A 1 177 ? 1.624 1.867 31.734 1.00 67.31 177 GLU A CA 1
ATOM 1465 C C . GLU A 1 177 ? 2.335 1.886 33.097 1.00 67.31 177 GLU A C 1
ATOM 1467 O O . GLU A 1 177 ? 1.780 2.354 34.087 1.00 67.31 177 GLU A O 1
ATOM 1472 N N . ASN A 1 178 ? 3.592 1.434 33.150 1.00 60.72 178 ASN A N 1
ATOM 1473 C CA . ASN A 1 178 ? 4.390 1.422 34.381 1.00 60.72 178 ASN A CA 1
ATOM 1474 C C . ASN A 1 178 ? 4.968 2.796 34.766 1.00 60.72 178 ASN A C 1
ATOM 1476 O O . ASN A 1 178 ? 5.516 2.931 35.856 1.00 60.72 178 ASN A O 1
ATOM 1480 N N . SER A 1 179 ? 4.900 3.793 33.879 1.00 67.44 179 SER A N 1
ATOM 1481 C CA . SER A 1 179 ? 5.398 5.155 34.130 1.00 67.44 179 SER A CA 1
ATOM 1482 C C . SER A 1 179 ? 4.304 6.156 34.518 1.00 67.44 179 SER A C 1
ATOM 1484 O O . SER A 1 179 ? 4.621 7.272 34.922 1.00 67.44 179 SER A O 1
ATOM 1486 N N . GLY A 1 180 ? 3.033 5.760 34.388 1.00 52.56 180 GLY A N 1
ATOM 1487 C CA . GLY A 1 180 ? 1.859 6.527 34.819 1.00 52.56 180 GLY A CA 1
ATOM 1488 C C . GLY A 1 180 ? 1.341 6.180 36.224 1.00 52.56 180 GLY A C 1
ATOM 1489 O O . GLY A 1 180 ? 0.275 6.670 36.598 1.00 52.56 180 GLY A O 1
ATOM 1490 N N . LEU A 1 181 ? 2.067 5.342 36.974 1.00 46.91 181 LEU A N 1
ATOM 1491 C CA . LEU A 1 181 ? 1.848 4.972 38.383 1.00 46.91 181 LEU A CA 1
ATOM 1492 C C . LEU A 1 181 ? 2.907 5.634 39.272 1.00 46.91 181 LEU A C 1
ATOM 1494 O O . LEU A 1 181 ? 2.540 6.054 40.392 1.00 46.91 181 LEU A O 1
#

Organism: Trifolium pratense (NCBI:txid57577)